Protein AF-A0A497L9W5-F1 (afdb_monomer_lite)

Foldseek 3Di:
DDDDDQAAFQDPDALVQVLQLLLLCLVLVLQPDWAALVSSCVSGPDHSVSSVVCVSNCVSLQQWDADPVDGRTIHGDNLSSVLSVCCVVPVLDPVSLQSLLVSNVVPVLVVVLLVCCVVVLDELVNQLVVVCVSRVHPVDDPNRSNNVVVNSCSNVVRPSHPDDPPPPDDDD

Radius of gyration: 16.78 Å; chains: 1; bounding box: 59×35×41 Å

Sequence (172 aa):
MSMDGSKFFPRRLSFPKICEILVAYLNAGADKEYVGINDVAKKSSVSLHNISRNNNFFKSWGFLEESEKEQGKYILNREAAEFAYAYRIDPKGEKTREILRRFLSKDEVLVKFVERIGREGLNRDSAILELPRIYGDLRADKVGLNAFLDMLVYAFGLEKISAPKEIPREAE

Secondary structure (DSSP, 8-state):
-----PPPPP-S--HHHHHHHHHHHHHTTTTTS-EEHHHHHTT-SS-HHHHHHHHHHHHHTTSEEE-SSSTTEEEE-HHHHHHHHHHHH-TT-HHHHHHHHHHHTT-HHHHHHHHHHHHHT--HHHHHHHHHHHH--TT--HHHHHHHHHHHHHHHT-HHHHSPP-------

Structure (mmCIF, N/CA/C/O backbone):
data_AF-A0A497L9W5-F1
#
_entry.id   AF-A0A497L9W5-F1
#
loop_
_atom_site.group_PDB
_atom_site.id
_atom_site.type_symbol
_atom_site.label_atom_id
_atom_site.label_alt_id
_atom_site.label_comp_id
_atom_site.label_asym_id
_atom_site.label_entity_id
_atom_site.label_seq_id
_atom_site.pdbx_PDB_ins_code
_atom_site.Cartn_x
_atom_site.Cartn_y
_atom_site.Cartn_z
_atom_site.occupancy
_atom_site.B_iso_or_equiv
_atom_site.auth_seq_id
_atom_site.auth_comp_id
_atom_site.auth_asym_id
_atom_site.auth_atom_id
_atom_site.pdbx_PDB_model_num
ATOM 1 N N . MET A 1 1 ? 15.301 17.253 8.729 1.00 35.91 1 MET A N 1
ATOM 2 C CA . MET A 1 1 ? 13.868 17.606 8.775 1.00 35.91 1 MET A CA 1
ATOM 3 C C . MET A 1 1 ? 13.497 18.126 7.400 1.00 35.91 1 MET A C 1
ATOM 5 O O . MET A 1 1 ? 13.843 19.255 7.085 1.00 35.91 1 MET A O 1
ATOM 9 N N . SER A 1 2 ? 12.914 17.278 6.556 1.00 30.36 2 SER A N 1
ATOM 10 C CA . SER A 1 2 ? 12.456 17.675 5.221 1.00 30.36 2 SER A CA 1
ATOM 11 C C . SER A 1 2 ? 10.995 18.100 5.323 1.00 30.36 2 SER A C 1
ATOM 13 O O . SER A 1 2 ? 10.195 17.413 5.954 1.00 30.36 2 SER A O 1
ATOM 15 N N . MET A 1 3 ? 10.708 19.277 4.776 1.00 32.50 3 MET A N 1
ATOM 16 C CA . MET A 1 3 ? 9.428 19.978 4.815 1.00 32.50 3 MET A CA 1
ATOM 17 C C . MET A 1 3 ? 8.279 19.125 4.253 1.00 32.50 3 MET A C 1
ATOM 19 O O . MET A 1 3 ? 8.433 18.486 3.218 1.00 32.50 3 MET A O 1
ATOM 23 N N . ASP A 1 4 ? 7.148 19.153 4.963 1.00 46.34 4 ASP A N 1
ATOM 24 C CA . ASP A 1 4 ? 5.771 19.169 4.445 1.00 46.34 4 ASP A CA 1
ATOM 25 C C . ASP A 1 4 ? 5.534 18.490 3.080 1.00 46.34 4 ASP A C 1
ATOM 27 O O . ASP A 1 4 ? 5.424 19.132 2.037 1.00 46.34 4 ASP A O 1
ATOM 31 N N . GLY A 1 5 ? 5.456 17.160 3.083 1.00 59.50 5 GLY A N 1
ATOM 32 C CA . GLY A 1 5 ? 4.906 16.405 1.964 1.00 59.50 5 GLY A CA 1
ATOM 33 C C . GLY A 1 5 ? 3.492 15.972 2.312 1.00 59.50 5 GLY A C 1
ATOM 34 O O . GLY A 1 5 ? 3.325 15.078 3.141 1.00 59.50 5 GLY A O 1
ATOM 35 N N . SER A 1 6 ? 2.476 16.573 1.685 1.00 81.50 6 SER A N 1
ATOM 36 C CA . SER A 1 6 ? 1.090 16.129 1.855 1.00 81.50 6 SER A CA 1
ATOM 37 C C . SER A 1 6 ? 0.988 14.616 1.615 1.00 81.50 6 SER A C 1
ATOM 39 O O . SER A 1 6 ? 1.401 14.110 0.568 1.00 81.50 6 SER A O 1
ATOM 41 N N . LYS A 1 7 ? 0.450 13.882 2.594 1.00 93.69 7 LYS A N 1
ATOM 42 C CA . LYS A 1 7 ? 0.188 12.443 2.482 1.00 93.69 7 LYS A CA 1
ATOM 43 C C . LYS A 1 7 ? -1.087 12.255 1.680 1.00 93.69 7 LYS A C 1
ATOM 45 O O . LYS A 1 7 ? -2.135 12.767 2.055 1.00 93.69 7 LYS A O 1
ATOM 50 N N . PHE A 1 8 ? -1.012 11.520 0.579 1.00 96.25 8 PHE A N 1
ATOM 51 C CA . PHE A 1 8 ? -2.183 11.208 -0.240 1.00 96.25 8 PHE A CA 1
ATOM 52 C C . PHE A 1 8 ? -2.706 9.833 0.121 1.00 96.25 8 PHE A C 1
ATOM 54 O O . PHE A 1 8 ? -1.905 8.953 0.391 1.00 96.25 8 PHE A O 1
ATOM 61 N N . PHE A 1 9 ? -4.016 9.614 0.079 1.00 97.69 9 PHE A N 1
ATOM 62 C CA . PHE A 1 9 ? -4.606 8.279 0.201 1.00 97.69 9 PHE A CA 1
ATOM 63 C C . PHE A 1 9 ? -4.688 7.564 -1.155 1.00 97.69 9 PHE A C 1
ATOM 65 O O . PHE A 1 9 ? -4.658 8.229 -2.201 1.00 97.69 9 PHE A O 1
ATOM 72 N N . PRO A 1 10 ? -4.853 6.225 -1.167 1.00 97.81 10 PRO A N 1
ATOM 73 C CA . PRO A 1 10 ? -5.176 5.489 -2.382 1.00 97.81 10 PRO A CA 1
ATOM 74 C C . PRO A 1 10 ? -6.368 6.106 -3.121 1.00 97.81 10 PRO A C 1
ATOM 76 O O . PRO A 1 10 ? -7.183 6.829 -2.544 1.00 97.81 10 PRO A O 1
ATOM 79 N N . ARG A 1 11 ? -6.477 5.833 -4.418 1.00 96.94 11 ARG A N 1
ATOM 80 C CA . ARG A 1 11 ? -7.523 6.376 -5.287 1.00 96.94 11 ARG A CA 1
ATOM 81 C C . ARG A 1 11 ? -8.229 5.267 -6.035 1.00 96.94 11 ARG A C 1
ATOM 83 O O . ARG A 1 11 ? -7.614 4.622 -6.886 1.00 96.94 11 ARG A O 1
ATOM 90 N N . ARG A 1 12 ? -9.532 5.112 -5.779 1.00 95.31 12 ARG A N 1
ATOM 91 C CA . ARG A 1 12 ? -10.457 4.225 -6.516 1.00 95.31 12 ARG A CA 1
ATOM 92 C C . ARG A 1 12 ? -10.013 2.761 -6.669 1.00 95.31 12 ARG A C 1
ATOM 94 O O . ARG A 1 12 ? -10.501 2.071 -7.560 1.00 95.31 12 ARG A O 1
ATOM 101 N N . LEU A 1 13 ? -9.092 2.288 -5.837 1.00 96.88 13 LEU A N 1
ATOM 102 C CA . LEU A 1 13 ? -8.576 0.922 -5.861 1.00 96.88 13 LEU A CA 1
ATOM 103 C C . LEU A 1 13 ? -8.720 0.304 -4.478 1.00 96.88 13 LEU A C 1
ATOM 105 O O . LEU A 1 13 ? -8.572 0.999 -3.479 1.00 96.88 13 LEU A O 1
ATOM 109 N N . SER A 1 14 ? -8.994 -0.997 -4.442 1.00 97.69 14 SER A N 1
ATOM 110 C CA . SER A 1 14 ? -9.010 -1.791 -3.215 1.00 97.69 14 SER A CA 1
ATOM 111 C C . SER A 1 14 ? -7.591 -2.106 -2.738 1.00 97.69 14 SER A C 1
ATOM 113 O O . SER A 1 14 ? -6.643 -2.078 -3.525 1.00 97.69 14 SER A O 1
ATOM 115 N N . PHE A 1 15 ? -7.443 -2.474 -1.463 1.00 98.06 15 PHE A N 1
ATOM 116 C CA . PHE A 1 15 ? -6.147 -2.844 -0.889 1.00 98.06 15 PHE A CA 1
ATOM 117 C C . PHE A 1 15 ? -5.399 -3.933 -1.691 1.00 98.06 15 PHE A C 1
ATOM 119 O O . PHE A 1 15 ? -4.238 -3.703 -2.028 1.00 98.06 15 PHE A O 1
ATOM 126 N N . PRO A 1 16 ? -6.031 -5.044 -2.130 1.00 98.06 16 PRO A N 1
ATOM 127 C CA . PRO A 1 16 ? -5.351 -6.022 -2.981 1.00 98.06 16 PRO A CA 1
ATOM 128 C C . PRO A 1 16 ? -4.811 -5.434 -4.290 1.00 98.06 16 PRO A C 1
ATOM 130 O O . PRO A 1 16 ? -3.717 -5.793 -4.712 1.00 98.06 16 PRO A O 1
ATOM 133 N N . LYS A 1 17 ? -5.533 -4.492 -4.918 1.00 98.38 17 LYS A N 1
ATOM 134 C CA . LYS A 1 17 ? -5.056 -3.805 -6.129 1.00 98.38 17 LYS A CA 1
ATOM 135 C C . LYS A 1 17 ? -3.901 -2.849 -5.842 1.00 98.38 17 LYS A C 1
ATOM 137 O O . LYS A 1 17 ? -3.028 -2.701 -6.687 1.00 98.38 17 LYS A O 1
ATOM 142 N N . ILE A 1 18 ? -3.857 -2.240 -4.659 1.00 98.50 18 ILE A N 1
ATOM 143 C CA . ILE A 1 18 ? -2.709 -1.442 -4.210 1.00 98.50 18 ILE A CA 1
ATOM 144 C C . ILE A 1 18 ? -1.470 -2.329 -4.026 1.00 98.50 18 ILE A C 1
ATOM 146 O O . ILE A 1 18 ? -0.405 -1.998 -4.546 1.00 98.50 18 ILE A O 1
ATOM 150 N N . CYS A 1 19 ? -1.607 -3.485 -3.375 1.00 98.62 19 CYS A N 1
ATOM 151 C CA . CYS A 1 19 ? -0.515 -4.455 -3.262 1.00 98.62 19 CYS A CA 1
ATOM 152 C C . CYS A 1 19 ? -0.080 -5.009 -4.625 1.00 98.62 19 CYS A C 1
ATOM 154 O O . CYS A 1 19 ? 1.115 -5.167 -4.861 1.00 98.62 19 CYS A O 1
ATOM 156 N N . GLU A 1 20 ? -1.023 -5.250 -5.540 1.00 98.50 20 GLU A N 1
ATOM 157 C CA . GLU A 1 20 ? -0.726 -5.693 -6.906 1.00 98.50 20 GLU A CA 1
ATOM 158 C C . GLU A 1 20 ? 0.201 -4.710 -7.637 1.00 98.50 20 GLU A C 1
ATOM 160 O O . GLU A 1 20 ? 1.131 -5.145 -8.312 1.00 98.50 20 GLU A O 1
ATOM 165 N N . ILE A 1 21 ? 0.011 -3.397 -7.459 1.00 98.69 21 ILE A N 1
ATOM 166 C CA . ILE A 1 21 ? 0.895 -2.382 -8.050 1.00 98.69 21 ILE A CA 1
ATOM 167 C C . ILE A 1 21 ? 2.311 -2.475 -7.465 1.00 98.69 21 ILE A C 1
ATOM 169 O O . ILE A 1 21 ? 3.276 -2.453 -8.224 1.00 98.69 21 ILE A O 1
ATOM 173 N N . LEU A 1 22 ? 2.462 -2.621 -6.143 1.00 98.75 22 LEU A N 1
ATOM 174 C CA . LEU A 1 22 ? 3.784 -2.779 -5.512 1.00 98.75 22 LEU A CA 1
ATOM 175 C C . LEU A 1 22 ? 4.507 -4.038 -6.014 1.00 98.75 22 LEU A C 1
ATOM 177 O O . LEU A 1 22 ? 5.695 -3.992 -6.333 1.00 98.75 22 LEU A O 1
ATOM 181 N N . VAL A 1 23 ? 3.780 -5.150 -6.148 1.00 98.81 23 VAL A N 1
ATOM 182 C CA . VAL A 1 23 ? 4.307 -6.391 -6.734 1.00 98.81 23 VAL A CA 1
ATOM 183 C C . VAL A 1 23 ? 4.677 -6.197 -8.207 1.00 98.81 23 VAL A C 1
ATOM 185 O O . VAL A 1 23 ? 5.691 -6.725 -8.657 1.00 98.81 23 VAL A O 1
ATOM 188 N N . ALA A 1 24 ? 3.903 -5.423 -8.966 1.00 98.75 24 ALA A N 1
ATOM 189 C CA . ALA A 1 24 ? 4.210 -5.114 -10.359 1.00 98.75 24 ALA A CA 1
ATOM 190 C C . ALA A 1 24 ? 5.470 -4.248 -10.500 1.00 98.75 24 ALA A C 1
ATOM 192 O O . ALA A 1 24 ? 6.282 -4.518 -11.383 1.00 98.75 24 ALA A O 1
ATOM 193 N N . TYR A 1 25 ? 5.677 -3.276 -9.605 1.00 98.81 25 TYR A N 1
ATOM 194 C CA . TYR A 1 25 ? 6.931 -2.524 -9.508 1.00 98.81 25 TYR A CA 1
ATOM 195 C C . TYR A 1 25 ? 8.116 -3.454 -9.243 1.00 98.81 25 TYR A C 1
ATOM 197 O O . TYR A 1 25 ? 9.099 -3.419 -9.981 1.00 98.81 25 TYR A O 1
ATOM 205 N N . LEU A 1 26 ? 7.999 -4.348 -8.256 1.00 98.75 26 LEU A N 1
ATOM 206 C CA . LEU A 1 26 ? 9.029 -5.347 -7.964 1.00 98.75 26 LEU A CA 1
ATOM 207 C C . LEU A 1 26 ? 9.330 -6.213 -9.197 1.00 98.75 26 LEU A C 1
ATOM 209 O O . LEU A 1 26 ? 10.482 -6.391 -9.578 1.00 98.75 26 LEU A O 1
ATOM 213 N N . ASN A 1 27 ? 8.294 -6.718 -9.867 1.00 98.50 27 ASN A N 1
ATOM 214 C CA . ASN A 1 27 ? 8.436 -7.555 -11.061 1.00 98.50 27 ASN A CA 1
ATOM 215 C C . ASN A 1 27 ? 8.983 -6.795 -12.284 1.00 98.50 27 ASN A C 1
ATOM 217 O O . ASN A 1 27 ? 9.436 -7.430 -13.238 1.00 98.50 27 ASN A O 1
ATOM 221 N N . ALA A 1 28 ? 8.914 -5.464 -12.282 1.00 98.44 28 ALA A N 1
ATOM 222 C CA . ALA A 1 28 ? 9.523 -4.610 -13.294 1.00 98.44 28 ALA A CA 1
ATOM 223 C C . ALA A 1 28 ? 11.005 -4.303 -13.005 1.00 98.44 28 ALA A C 1
ATOM 225 O O . ALA A 1 28 ? 11.652 -3.715 -13.862 1.00 98.44 28 ALA A O 1
ATOM 226 N N . GLY A 1 29 ? 11.548 -4.717 -11.851 1.00 98.31 29 GLY A N 1
ATOM 227 C CA . GLY A 1 29 ? 12.939 -4.458 -11.454 1.00 98.31 29 GLY A CA 1
ATOM 228 C C . GLY A 1 29 ? 13.128 -3.203 -10.598 1.00 98.31 29 GLY A C 1
ATOM 229 O O . GLY A 1 29 ? 14.257 -2.747 -10.411 1.00 98.31 29 GLY A O 1
ATOM 230 N N . ALA A 1 30 ? 12.040 -2.650 -10.048 1.00 98.44 30 ALA A N 1
ATOM 231 C CA . ALA A 1 30 ? 12.085 -1.440 -9.227 1.00 98.44 30 ALA A CA 1
ATOM 232 C C . ALA A 1 30 ? 12.833 -1.616 -7.895 1.00 98.44 30 ALA A C 1
ATOM 234 O O . ALA A 1 30 ? 12.952 -0.662 -7.145 1.00 98.44 30 ALA A O 1
ATOM 235 N N . ASP A 1 31 ? 13.303 -2.814 -7.552 1.00 98.38 31 ASP A N 1
ATOM 236 C CA . ASP A 1 31 ? 14.193 -3.060 -6.414 1.00 98.38 31 ASP A CA 1
ATOM 237 C C . ASP A 1 31 ? 15.669 -2.747 -6.724 1.00 98.38 31 ASP A C 1
ATOM 239 O O . ASP A 1 31 ? 16.495 -2.722 -5.811 1.00 98.38 31 ASP A O 1
ATOM 243 N N . LYS A 1 32 ? 16.011 -2.526 -7.999 1.00 97.88 32 LYS A N 1
ATOM 244 C CA . LYS A 1 32 ? 17.394 -2.339 -8.472 1.00 97.88 32 LYS A CA 1
ATOM 245 C C . LYS A 1 32 ? 17.597 -1.036 -9.226 1.00 97.88 32 LYS A C 1
ATOM 247 O O . LYS A 1 32 ? 18.668 -0.443 -9.135 1.00 97.88 32 LYS A O 1
ATOM 252 N N . GLU A 1 33 ? 16.593 -0.605 -9.978 1.00 97.88 33 GLU A N 1
ATOM 253 C CA . GLU A 1 33 ? 16.681 0.573 -10.833 1.00 97.88 33 GLU A CA 1
ATOM 254 C C . GLU A 1 33 ? 15.354 1.330 -10.908 1.00 97.88 33 GLU A C 1
ATOM 256 O O . GLU A 1 33 ? 14.302 0.841 -10.501 1.00 97.88 33 GLU A O 1
ATOM 261 N N . TYR A 1 34 ? 15.406 2.553 -11.432 1.00 98.38 34 TYR A N 1
ATOM 262 C CA . TYR A 1 34 ? 14.214 3.360 -11.659 1.00 98.38 34 TYR A CA 1
ATOM 263 C C . TYR A 1 34 ? 13.441 2.847 -12.878 1.00 98.38 34 TYR A C 1
ATOM 265 O O . TYR A 1 34 ? 13.951 2.866 -13.998 1.00 98.38 34 TYR A O 1
ATOM 273 N N . VAL A 1 35 ? 12.179 2.463 -12.679 1.00 98.38 35 VAL A N 1
ATOM 274 C CA . VAL A 1 35 ? 11.321 1.888 -13.727 1.00 98.38 35 VAL A CA 1
ATOM 275 C C . VAL A 1 35 ? 10.149 2.803 -14.069 1.00 98.38 35 VAL A C 1
ATOM 277 O O . VAL A 1 35 ? 9.585 3.480 -13.206 1.00 98.38 35 VAL A O 1
ATOM 280 N N . GLY A 1 36 ? 9.757 2.824 -15.343 1.00 97.62 36 GLY A N 1
ATOM 281 C CA . GLY A 1 36 ? 8.629 3.624 -15.817 1.00 97.62 36 GLY A CA 1
ATOM 282 C C . GLY A 1 36 ? 7.276 2.948 -15.588 1.00 97.62 36 GLY A C 1
ATOM 283 O O . GLY A 1 36 ? 7.154 1.724 -15.635 1.00 97.62 36 GLY A O 1
ATOM 284 N N . ILE A 1 37 ? 6.216 3.747 -15.436 1.00 95.88 37 ILE A N 1
ATOM 285 C CA . ILE A 1 37 ? 4.840 3.244 -15.235 1.00 95.88 37 ILE A CA 1
ATOM 286 C C . ILE A 1 37 ? 4.334 2.334 -16.365 1.00 95.88 37 ILE A C 1
ATOM 288 O O . ILE A 1 37 ? 3.472 1.490 -16.131 1.00 95.88 37 ILE A O 1
ATOM 292 N N . ASN A 1 38 ? 4.871 2.483 -17.580 1.00 96.94 38 ASN A N 1
ATOM 293 C CA . ASN A 1 38 ? 4.543 1.619 -18.715 1.00 96.94 38 ASN A CA 1
ATOM 294 C C . ASN A 1 38 ? 4.982 0.174 -18.466 1.00 96.94 38 ASN A C 1
ATOM 296 O O . ASN A 1 38 ? 4.243 -0.757 -18.778 1.00 96.94 38 ASN A O 1
ATOM 300 N N . ASP A 1 39 ? 6.170 -0.020 -17.898 1.00 97.69 39 ASP A N 1
ATOM 301 C CA . ASP A 1 39 ? 6.702 -1.355 -17.640 1.00 97.69 39 ASP A CA 1
ATOM 302 C C . ASP A 1 39 ? 5.989 -2.004 -16.460 1.00 97.69 39 ASP A C 1
ATOM 304 O O . ASP A 1 39 ? 5.657 -3.184 -16.525 1.00 97.69 39 ASP A O 1
ATOM 308 N N . VAL A 1 40 ? 5.621 -1.210 -15.453 1.00 98.06 40 VAL A N 1
ATOM 309 C CA . VAL A 1 40 ? 4.770 -1.644 -14.336 1.00 98.06 40 VAL A CA 1
ATOM 310 C C . VAL A 1 40 ? 3.393 -2.089 -14.833 1.00 98.06 40 VAL A C 1
ATOM 312 O O . VAL A 1 40 ? 2.920 -3.161 -14.458 1.00 98.06 40 VAL A O 1
ATOM 315 N N . ALA A 1 41 ? 2.760 -1.317 -15.722 1.00 97.56 41 ALA A N 1
ATOM 316 C CA . ALA A 1 41 ? 1.449 -1.651 -16.279 1.00 97.56 41 ALA A CA 1
ATOM 317 C C . ALA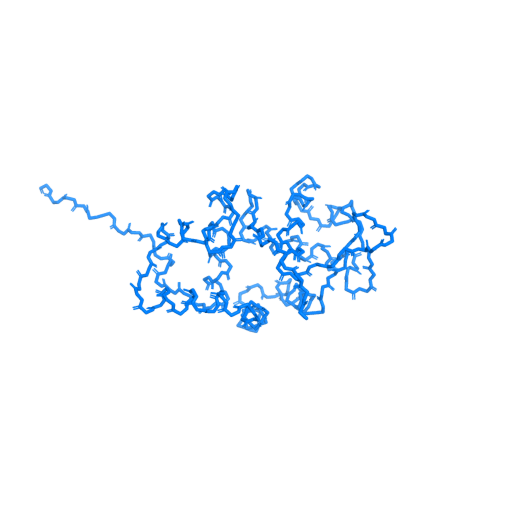 A 1 41 ? 1.464 -2.973 -17.064 1.00 97.56 41 ALA A C 1
ATOM 319 O O . ALA A 1 41 ? 0.509 -3.737 -16.986 1.00 97.56 41 ALA A O 1
ATOM 320 N N . LYS A 1 42 ? 2.565 -3.309 -17.752 1.00 97.88 42 LYS A N 1
ATOM 321 C CA . LYS A 1 42 ? 2.731 -4.616 -18.423 1.00 97.88 42 LYS A CA 1
ATOM 322 C C . LYS A 1 42 ? 2.824 -5.796 -17.442 1.00 97.88 42 LYS A C 1
ATOM 324 O O . LYS A 1 42 ? 2.731 -6.943 -17.871 1.00 97.88 42 LYS A O 1
ATOM 329 N N . LYS A 1 43 ? 3.057 -5.542 -16.148 1.00 97.88 43 LYS A N 1
ATOM 330 C CA . LYS A 1 43 ? 3.190 -6.552 -15.081 1.00 97.88 43 LYS A CA 1
ATOM 331 C C . LYS A 1 43 ? 1.980 -6.600 -14.140 1.00 97.88 43 LYS A C 1
ATOM 333 O O . LYS A 1 43 ? 2.041 -7.291 -13.126 1.00 97.88 43 LYS A O 1
ATOM 338 N N . SER A 1 44 ? 0.902 -5.883 -14.454 1.00 96.50 44 SER A N 1
ATOM 339 C CA . SER A 1 44 ? -0.295 -5.780 -13.618 1.00 96.50 44 SER A CA 1
ATOM 340 C C . SER A 1 44 ? -1.568 -5.845 -14.458 1.00 96.50 44 SER A C 1
ATOM 342 O O . SER A 1 44 ? -1.583 -5.493 -15.632 1.00 96.50 44 SER A O 1
ATOM 344 N N . SER A 1 45 ? -2.669 -6.259 -13.836 1.00 97.00 45 SER A N 1
ATOM 345 C CA . SER A 1 45 ? -4.020 -6.074 -14.370 1.00 97.00 45 SER A CA 1
ATOM 346 C C . SER A 1 45 ? -4.564 -4.655 -14.144 1.00 97.00 45 SER A C 1
ATOM 348 O O . SER A 1 45 ? -5.626 -4.304 -14.659 1.00 97.00 45 SER A O 1
ATOM 350 N N . VAL A 1 46 ? -3.876 -3.827 -13.351 1.00 97.56 46 VAL A N 1
ATOM 351 C CA . VAL A 1 46 ? -4.254 -2.434 -13.109 1.00 97.56 46 VAL A CA 1
ATOM 352 C C . VAL A 1 46 ? -3.836 -1.573 -14.299 1.00 97.56 46 VAL A C 1
ATOM 354 O O . VAL A 1 46 ? -2.696 -1.612 -14.752 1.00 97.56 46 VAL A O 1
ATOM 357 N N . SER A 1 47 ? -4.763 -0.751 -14.792 1.00 97.38 47 SER A N 1
ATOM 358 C CA . SER A 1 47 ? -4.491 0.159 -15.905 1.00 97.38 47 SER A CA 1
ATOM 359 C C . SER A 1 47 ? -3.406 1.185 -15.563 1.00 97.38 47 SER A C 1
ATOM 361 O O . SER A 1 47 ? -3.325 1.675 -14.433 1.00 97.38 47 SER A O 1
ATOM 363 N N . LEU A 1 48 ? -2.631 1.589 -16.574 1.00 97.06 48 LEU A N 1
ATOM 364 C CA . LEU A 1 48 ? -1.596 2.624 -16.453 1.00 97.06 48 LEU A CA 1
ATOM 365 C C . LEU A 1 48 ? -2.119 3.901 -15.784 1.00 97.06 48 LEU A C 1
ATOM 367 O O . LEU A 1 48 ? -1.463 4.466 -14.912 1.00 97.06 48 LEU A O 1
ATOM 371 N N . HIS A 1 49 ? -3.328 4.326 -16.155 1.00 96.62 49 HIS A N 1
ATOM 372 C CA . HIS A 1 49 ? -3.994 5.492 -15.574 1.00 96.62 49 HIS A CA 1
ATOM 373 C C . HIS A 1 49 ? -4.192 5.363 -14.058 1.00 96.62 49 HIS A C 1
ATOM 375 O O . HIS A 1 49 ? -3.932 6.302 -13.305 1.00 96.62 49 HIS A O 1
ATOM 381 N N . ASN A 1 50 ? -4.630 4.191 -13.591 1.00 96.75 50 ASN A N 1
ATOM 382 C CA . ASN A 1 50 ? -4.834 3.941 -12.167 1.00 96.75 50 ASN A CA 1
ATOM 383 C C . ASN A 1 50 ? -3.509 3.777 -11.409 1.00 96.75 50 ASN A C 1
ATOM 385 O O . ASN A 1 50 ? -3.437 4.223 -10.264 1.00 96.75 50 ASN A O 1
ATOM 389 N N . ILE A 1 51 ? -2.472 3.210 -12.036 1.00 97.88 51 ILE A N 1
ATOM 390 C CA . ILE A 1 51 ? -1.109 3.169 -11.479 1.00 97.88 51 ILE A CA 1
ATOM 391 C C . ILE A 1 51 ? -0.596 4.596 -11.273 1.00 97.88 51 ILE A C 1
ATOM 393 O O . ILE A 1 51 ? -0.328 4.994 -10.143 1.00 97.88 51 ILE A O 1
ATOM 397 N N . SER A 1 52 ? -0.569 5.403 -12.339 1.00 96.06 52 SER A N 1
ATOM 398 C CA . SER A 1 52 ? -0.111 6.797 -12.298 1.00 96.06 52 SER A CA 1
ATOM 399 C C . SER A 1 52 ? -0.828 7.605 -11.212 1.00 96.06 52 SER A C 1
ATOM 401 O O . SER A 1 52 ? -0.188 8.268 -10.397 1.00 96.06 52 SER A O 1
ATOM 403 N N . ARG A 1 53 ? -2.158 7.479 -11.124 1.00 94.94 53 ARG A N 1
ATOM 404 C CA . ARG A 1 53 ? -2.963 8.163 -10.104 1.00 94.94 53 ARG A CA 1
ATOM 405 C C . ARG A 1 53 ? -2.594 7.766 -8.668 1.00 94.94 53 ARG A C 1
ATOM 407 O O . ARG A 1 53 ? -2.707 8.601 -7.773 1.00 94.94 53 ARG A O 1
ATOM 414 N N . ASN A 1 54 ? -2.193 6.517 -8.438 1.00 97.56 54 ASN A N 1
ATOM 415 C CA . ASN A 1 54 ? -1.851 6.008 -7.108 1.00 97.56 54 ASN A CA 1
ATOM 416 C C . ASN A 1 54 ? -0.365 6.180 -6.750 1.00 97.56 54 ASN A C 1
ATOM 418 O O . ASN A 1 54 ? -0.016 6.048 -5.580 1.00 97.56 54 ASN A O 1
ATOM 422 N N . ASN A 1 55 ? 0.505 6.569 -7.686 1.00 97.00 55 ASN A N 1
ATOM 423 C CA . ASN A 1 55 ? 1.914 6.832 -7.374 1.00 97.00 55 ASN A CA 1
ATOM 424 C C . ASN A 1 55 ? 2.105 7.959 -6.360 1.00 97.00 55 ASN A C 1
ATOM 426 O O . ASN A 1 55 ? 3.017 7.881 -5.548 1.00 97.00 55 ASN A O 1
ATOM 430 N N . ASN A 1 56 ? 1.217 8.955 -6.317 1.00 95.12 56 ASN A N 1
ATOM 431 C CA . ASN A 1 56 ? 1.269 9.979 -5.269 1.00 95.12 56 ASN A CA 1
ATOM 432 C C . ASN A 1 56 ? 1.042 9.392 -3.868 1.00 95.12 56 ASN A C 1
ATOM 434 O O . ASN A 1 56 ? 1.724 9.798 -2.928 1.00 95.12 56 ASN A O 1
ATOM 438 N N . PHE A 1 57 ? 0.142 8.409 -3.727 1.00 97.81 57 PHE A N 1
ATOM 439 C CA . PHE A 1 57 ? -0.001 7.649 -2.482 1.00 97.81 57 PHE A CA 1
ATOM 440 C C . PHE A 1 57 ? 1.319 6.938 -2.169 1.00 97.81 57 PHE A C 1
ATOM 442 O O . PHE A 1 57 ? 1.949 7.240 -1.161 1.00 97.81 57 PHE A O 1
ATOM 449 N N . PHE A 1 58 ? 1.809 6.088 -3.071 1.00 98.31 58 PHE A N 1
ATOM 450 C CA . PHE A 1 58 ? 3.031 5.322 -2.822 1.00 98.31 58 PHE A CA 1
ATOM 451 C C . PHE A 1 58 ? 4.243 6.198 -2.481 1.00 98.31 58 PHE A C 1
ATOM 453 O O . PHE A 1 58 ? 4.953 5.901 -1.526 1.00 98.31 58 PHE A O 1
ATOM 460 N N . LYS A 1 59 ? 4.448 7.305 -3.199 1.00 97.19 59 LYS A N 1
ATOM 461 C CA . LYS A 1 59 ? 5.526 8.260 -2.929 1.00 97.19 59 LYS A CA 1
ATOM 462 C C . LYS A 1 59 ? 5.381 8.948 -1.584 1.00 97.19 59 LYS A C 1
ATOM 464 O O . LYS A 1 59 ? 6.309 8.947 -0.787 1.00 97.19 59 LYS A O 1
ATOM 469 N N . SER A 1 60 ? 4.219 9.548 -1.328 1.00 96.06 60 SER A N 1
ATO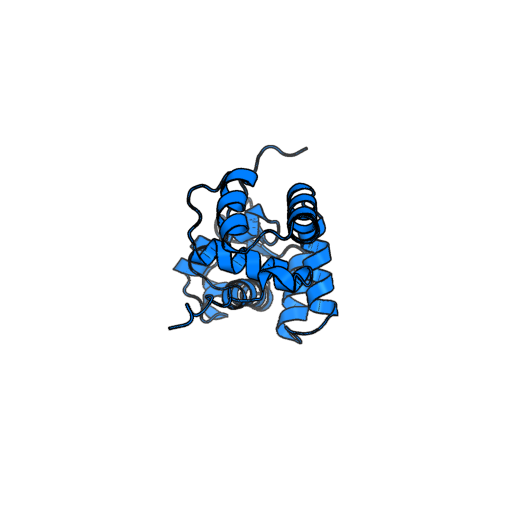M 470 C CA . SER A 1 60 ? 4.008 10.318 -0.096 1.00 96.06 60 SER A CA 1
ATOM 471 C C . SER A 1 60 ? 4.117 9.438 1.153 1.00 96.06 60 SER A C 1
ATOM 473 O O . SER A 1 60 ? 4.575 9.890 2.202 1.00 96.06 60 SER A O 1
ATOM 475 N N . TRP A 1 61 ? 3.781 8.151 1.038 1.00 97.44 61 TRP A N 1
ATOM 476 C CA . TRP A 1 61 ? 3.953 7.152 2.092 1.00 97.44 61 TRP A CA 1
ATOM 477 C C . TRP A 1 61 ? 5.330 6.470 2.111 1.00 97.44 61 TRP A C 1
ATOM 479 O O . TRP A 1 61 ? 5.578 5.668 3.003 1.00 97.44 61 TRP A O 1
ATOM 489 N N . GLY A 1 62 ? 6.239 6.815 1.194 1.00 97.19 62 GLY A N 1
ATOM 490 C CA . GLY A 1 62 ? 7.617 6.313 1.164 1.00 97.19 62 GLY A CA 1
ATOM 491 C C . GLY A 1 62 ? 7.786 4.909 0.577 1.00 97.19 62 GLY A C 1
ATOM 492 O O . GLY A 1 62 ? 8.842 4.305 0.739 1.00 97.19 62 GLY A O 1
ATOM 493 N N . PHE A 1 63 ? 6.762 4.354 -0.080 1.00 98.50 63 PHE A N 1
ATOM 494 C CA . PHE A 1 63 ? 6.880 3.074 -0.787 1.00 98.50 63 PHE A CA 1
ATOM 495 C C . PHE A 1 63 ? 7.719 3.208 -2.060 1.00 98.50 63 PHE A C 1
ATOM 497 O O . PHE A 1 63 ? 8.454 2.287 -2.415 1.00 98.50 63 PHE A O 1
ATOM 504 N N . LEU A 1 64 ? 7.584 4.346 -2.747 1.00 98.38 64 LEU A N 1
ATOM 505 C CA . LEU A 1 64 ? 8.298 4.665 -3.978 1.00 98.38 64 LEU A CA 1
ATOM 506 C C . LEU A 1 64 ? 9.089 5.961 -3.829 1.00 98.38 64 LEU A C 1
ATOM 508 O O . LEU A 1 64 ? 8.614 6.924 -3.232 1.00 98.38 64 LEU A O 1
ATOM 512 N N . GLU A 1 65 ? 10.238 6.011 -4.481 1.00 97.56 65 GLU A N 1
ATOM 513 C CA . GLU A 1 65 ? 11.012 7.228 -4.705 1.00 97.56 65 GLU A CA 1
ATOM 514 C C . GLU A 1 65 ? 10.996 7.524 -6.212 1.00 97.56 65 GLU A C 1
ATOM 516 O O . GLU A 1 65 ? 11.134 6.615 -7.031 1.00 97.56 65 GLU A O 1
ATOM 521 N N . GLU A 1 66 ? 10.740 8.775 -6.603 1.00 96.44 66 GLU A N 1
ATOM 522 C CA . GLU A 1 66 ? 10.777 9.181 -8.017 1.00 96.44 66 GLU A CA 1
ATOM 523 C C . GLU A 1 66 ? 12.183 9.640 -8.384 1.00 96.44 66 GLU A C 1
ATOM 525 O O . GLU A 1 66 ? 12.832 10.319 -7.594 1.00 96.44 66 GLU A O 1
ATOM 530 N N . SER A 1 67 ? 12.636 9.293 -9.587 1.00 96.19 67 SER A N 1
ATOM 531 C CA . SER A 1 67 ? 13.925 9.753 -10.095 1.00 96.19 67 SER A CA 1
ATOM 532 C C . SER A 1 67 ? 13.942 11.275 -10.223 1.00 96.19 67 SER A C 1
ATOM 534 O O . SER A 1 67 ? 13.084 11.862 -10.880 1.00 96.19 67 SER A O 1
ATOM 536 N N . GLU A 1 68 ? 14.976 11.912 -9.674 1.00 93.75 68 GLU A N 1
ATOM 537 C CA . GLU A 1 68 ? 15.227 13.347 -9.867 1.00 93.75 68 GLU A CA 1
ATOM 538 C C . GLU A 1 68 ? 15.644 13.683 -11.309 1.00 93.75 68 GLU A C 1
ATOM 540 O O . GLU A 1 68 ? 15.512 14.822 -11.749 1.00 93.75 68 GLU A O 1
ATOM 545 N N . LYS A 1 69 ? 16.155 12.693 -12.055 1.00 93.44 69 LYS A N 1
ATOM 546 C CA . LYS A 1 69 ? 16.662 12.865 -13.427 1.00 93.44 69 LYS A CA 1
ATOM 547 C C . LYS A 1 69 ? 15.617 12.545 -14.490 1.00 93.44 69 LYS A C 1
ATOM 549 O O . LYS A 1 69 ? 15.648 13.117 -15.573 1.00 93.44 69 LYS A O 1
ATOM 554 N N . GLU A 1 70 ? 14.721 11.606 -14.198 1.00 92.94 70 GLU A N 1
ATOM 555 C CA . GLU A 1 70 ? 13.757 11.064 -15.155 1.00 92.94 70 GLU A CA 1
ATOM 556 C C . GLU A 1 70 ? 12.362 11.006 -14.531 1.00 92.94 70 GLU A C 1
ATOM 558 O O . GLU A 1 70 ? 11.967 10.011 -13.920 1.00 92.94 70 GLU A O 1
ATOM 563 N N . GLN A 1 71 ? 11.598 12.084 -14.706 1.00 90.75 71 GLN A N 1
ATOM 564 C CA . GLN A 1 71 ? 10.232 12.170 -14.199 1.00 90.75 71 GLN A CA 1
ATOM 565 C C . GLN A 1 71 ? 9.368 11.004 -14.712 1.00 90.75 71 GLN A C 1
ATOM 567 O O . GLN A 1 71 ? 9.450 10.609 -15.877 1.00 90.75 71 GLN A O 1
ATOM 572 N N . GLY A 1 72 ? 8.518 10.447 -13.847 1.00 91.06 72 GLY A N 1
ATOM 573 C CA . GLY A 1 72 ? 7.672 9.301 -14.184 1.00 91.06 72 GLY A CA 1
ATOM 574 C C . GLY A 1 72 ? 8.364 7.939 -14.074 1.00 91.06 72 GLY A C 1
ATOM 575 O O . GLY A 1 72 ? 7.722 6.920 -14.361 1.00 91.06 72 GLY A O 1
ATOM 576 N N . LYS A 1 73 ? 9.631 7.900 -13.639 1.00 97.31 73 LYS A N 1
ATOM 577 C CA . LYS A 1 73 ? 10.313 6.669 -13.232 1.00 97.31 73 LYS A CA 1
ATOM 578 C C . LYS A 1 73 ? 10.462 6.587 -11.720 1.00 97.31 73 LYS A C 1
ATOM 580 O O . LYS A 1 73 ? 10.826 7.563 -11.068 1.00 97.31 73 LYS A O 1
ATOM 585 N N . TYR A 1 74 ? 10.220 5.401 -11.174 1.00 98.38 74 TYR A N 1
ATOM 586 C CA . TYR A 1 74 ? 10.175 5.173 -9.735 1.00 98.38 74 TYR A CA 1
ATOM 587 C C . TYR A 1 74 ? 10.988 3.948 -9.339 1.00 98.38 74 TYR A C 1
ATOM 589 O O . TYR A 1 74 ? 11.064 2.983 -10.098 1.00 98.38 74 TYR A O 1
ATOM 597 N N . ILE A 1 75 ? 11.548 3.982 -8.139 1.00 98.56 75 ILE A N 1
ATOM 598 C CA . ILE A 1 75 ? 12.218 2.855 -7.494 1.00 98.56 75 ILE A CA 1
ATOM 599 C C . ILE A 1 75 ? 11.468 2.514 -6.201 1.00 98.56 75 ILE A C 1
ATOM 601 O O . ILE A 1 75 ? 10.918 3.400 -5.543 1.00 98.56 75 ILE A O 1
ATOM 605 N N . LEU A 1 76 ? 11.394 1.232 -5.852 1.00 98.62 76 LEU A N 1
ATOM 606 C CA . LEU A 1 76 ? 10.873 0.785 -4.565 1.00 98.62 76 LEU A CA 1
ATOM 607 C C . LEU A 1 76 ? 11.886 1.094 -3.474 1.00 98.62 76 LEU A C 1
ATOM 609 O O . LEU A 1 76 ? 13.066 0.760 -3.581 1.00 98.62 76 LEU A O 1
ATOM 613 N N . ASN A 1 77 ? 11.394 1.639 -2.367 1.00 97.69 77 ASN A N 1
ATOM 614 C CA . ASN A 1 77 ? 12.179 1.642 -1.147 1.00 97.69 77 ASN A CA 1
ATOM 615 C C . ASN A 1 77 ? 12.474 0.190 -0.716 1.00 97.69 77 ASN A C 1
ATOM 617 O O . ASN A 1 77 ? 11.649 -0.707 -0.909 1.00 97.69 77 ASN A O 1
ATOM 621 N N . ARG A 1 78 ? 13.629 -0.054 -0.088 1.00 97.56 78 ARG A N 1
ATOM 622 C CA . ARG A 1 78 ? 14.074 -1.401 0.309 1.00 97.56 78 ARG A CA 1
ATOM 623 C C . ARG A 1 78 ? 13.030 -2.181 1.119 1.00 97.56 78 ARG A C 1
ATOM 625 O O . ARG A 1 78 ? 12.809 -3.357 0.845 1.00 97.56 78 ARG A O 1
ATOM 632 N N . GLU A 1 79 ? 12.383 -1.552 2.099 1.00 97.38 79 GLU A N 1
ATOM 633 C CA . GLU A 1 79 ? 11.354 -2.226 2.910 1.00 97.38 79 GLU A CA 1
ATOM 634 C C . GLU A 1 79 ? 10.053 -2.454 2.133 1.00 97.38 79 GLU A C 1
ATOM 636 O O . GLU A 1 79 ? 9.378 -3.461 2.337 1.00 97.38 79 GLU A O 1
ATOM 641 N N . ALA A 1 80 ? 9.720 -1.558 1.200 1.00 98.25 80 ALA A N 1
ATOM 642 C CA . ALA A 1 80 ? 8.583 -1.742 0.306 1.00 98.25 80 ALA A CA 1
ATOM 643 C C . ALA A 1 80 ? 8.819 -2.905 -0.671 1.00 98.25 80 ALA A C 1
ATOM 645 O O . ALA A 1 80 ? 7.899 -3.680 -0.928 1.00 98.25 80 ALA A O 1
ATOM 646 N N . ALA A 1 81 ? 10.050 -3.074 -1.165 1.00 98.62 81 ALA A N 1
ATOM 647 C CA . ALA A 1 81 ? 10.447 -4.229 -1.966 1.00 98.62 81 ALA A CA 1
ATOM 648 C C . ALA A 1 81 ? 10.397 -5.533 -1.154 1.00 98.62 81 ALA A C 1
ATOM 650 O O . ALA A 1 81 ? 9.883 -6.536 -1.649 1.00 98.62 81 ALA A O 1
ATOM 651 N N . GLU A 1 82 ? 10.856 -5.517 0.104 1.00 98.56 82 GLU A N 1
ATOM 652 C CA . GLU A 1 82 ? 10.741 -6.661 1.021 1.00 98.56 82 GLU A CA 1
ATOM 653 C C . GLU A 1 82 ? 9.272 -7.055 1.240 1.00 98.56 82 GLU A C 1
ATOM 655 O O . GLU A 1 82 ? 8.915 -8.228 1.107 1.00 98.56 82 GLU A O 1
ATOM 660 N N . PHE A 1 83 ? 8.405 -6.071 1.502 1.00 98.69 83 PHE A N 1
ATOM 661 C CA . PHE A 1 83 ? 6.966 -6.291 1.629 1.00 98.69 83 PHE A CA 1
ATOM 662 C C . PHE A 1 83 ? 6.362 -6.857 0.341 1.00 98.69 83 PHE A C 1
ATOM 664 O O . PHE A 1 83 ? 5.663 -7.866 0.390 1.00 98.69 83 PHE A O 1
ATOM 671 N N . ALA A 1 84 ? 6.641 -6.246 -0.813 1.00 98.69 84 ALA A N 1
ATOM 672 C CA . ALA A 1 84 ? 6.119 -6.698 -2.100 1.00 98.69 84 ALA A CA 1
ATOM 673 C C . ALA A 1 84 ? 6.556 -8.138 -2.410 1.00 98.69 84 ALA A C 1
ATOM 675 O O . ALA A 1 84 ? 5.755 -8.944 -2.887 1.00 98.69 84 ALA A O 1
ATOM 676 N N . TYR A 1 85 ? 7.805 -8.488 -2.092 1.00 98.62 85 TYR A N 1
ATOM 677 C CA . TYR A 1 85 ? 8.321 -9.842 -2.259 1.00 98.62 85 TYR A CA 1
ATOM 678 C C . TYR A 1 85 ? 7.583 -10.839 -1.358 1.00 98.62 85 TYR A C 1
ATOM 680 O O . TYR A 1 85 ? 7.131 -11.877 -1.844 1.00 98.62 85 TYR A O 1
ATOM 688 N N . ALA A 1 86 ? 7.415 -10.512 -0.073 1.00 98.56 86 ALA A N 1
ATOM 689 C CA . ALA A 1 86 ? 6.691 -11.350 0.881 1.00 98.56 86 ALA A CA 1
ATOM 690 C C . ALA A 1 86 ? 5.213 -11.518 0.488 1.00 98.56 86 ALA A C 1
ATOM 692 O O . ALA A 1 86 ? 4.715 -12.640 0.440 1.00 98.56 86 ALA A O 1
ATOM 693 N N . TYR A 1 87 ? 4.541 -10.429 0.104 1.00 98.56 87 TYR A N 1
ATOM 694 C CA . TYR A 1 87 ? 3.138 -10.434 -0.314 1.00 98.56 87 TYR A CA 1
ATOM 695 C C . TYR A 1 87 ? 2.901 -11.264 -1.576 1.00 98.56 87 TYR A C 1
ATOM 697 O O . TYR A 1 87 ? 1.886 -11.947 -1.684 1.00 98.56 87 TYR A O 1
ATOM 705 N N . ARG A 1 88 ? 3.847 -11.245 -2.525 1.00 97.81 88 ARG A N 1
ATOM 706 C CA . ARG A 1 88 ? 3.789 -12.081 -3.733 1.00 97.81 88 ARG A CA 1
ATOM 707 C C . ARG A 1 88 ? 3.808 -13.579 -3.410 1.00 97.81 88 ARG A C 1
ATOM 709 O O . ARG A 1 88 ? 3.223 -14.353 -4.159 1.00 97.81 88 ARG A O 1
ATOM 716 N N . ILE A 1 89 ? 4.504 -13.981 -2.347 1.00 97.94 89 ILE A N 1
ATOM 717 C CA . ILE A 1 89 ? 4.667 -15.389 -1.953 1.00 97.94 89 ILE A CA 1
ATOM 718 C C . ILE A 1 89 ? 3.520 -15.834 -1.049 1.00 97.94 89 ILE A C 1
ATOM 720 O O . ILE A 1 89 ? 2.878 -16.843 -1.321 1.00 97.94 89 ILE A O 1
ATOM 724 N N . ASP A 1 90 ? 3.273 -15.083 0.022 1.00 97.50 90 ASP A N 1
ATOM 725 C CA . ASP A 1 90 ? 2.239 -15.381 1.002 1.00 97.50 90 ASP A CA 1
ATOM 726 C C . ASP A 1 90 ? 1.562 -14.081 1.470 1.00 97.50 90 ASP A C 1
ATOM 728 O O . ASP A 1 90 ? 1.986 -13.456 2.451 1.00 97.50 90 ASP A O 1
ATOM 732 N N . PRO A 1 91 ? 0.482 -13.653 0.794 1.00 96.75 91 PRO A N 1
ATOM 733 C CA . PRO A 1 91 ? -0.232 -12.440 1.162 1.00 96.75 91 PRO A CA 1
ATOM 734 C C . PRO A 1 91 ? -0.956 -12.571 2.506 1.00 96.75 91 PRO A C 1
ATOM 736 O O . PRO A 1 91 ? -1.350 -11.551 3.063 1.00 96.75 91 PRO A O 1
ATOM 739 N N . LYS A 1 92 ? -1.158 -13.781 3.048 1.00 95.62 92 LYS A N 1
ATOM 740 C CA . LYS A 1 92 ? -1.842 -13.995 4.336 1.00 95.62 92 LYS A CA 1
ATOM 741 C C . LYS A 1 92 ? -0.875 -14.260 5.490 1.00 95.62 92 LYS A C 1
ATOM 743 O O . LYS A 1 92 ? -1.326 -14.221 6.637 1.00 95.62 92 LYS A O 1
ATOM 748 N N . GLY A 1 93 ? 0.403 -14.486 5.203 1.00 95.94 93 GLY A N 1
ATOM 749 C CA . GLY A 1 93 ? 1.429 -14.832 6.179 1.00 95.94 93 GLY A CA 1
ATOM 750 C C . GLY A 1 93 ? 1.683 -13.746 7.216 1.00 95.94 93 GLY A C 1
ATOM 751 O O . GLY A 1 93 ? 1.661 -12.552 6.910 1.00 95.94 93 GLY A O 1
ATOM 752 N N . GLU A 1 94 ? 1.967 -14.166 8.449 1.00 96.56 94 GLU A N 1
ATOM 753 C CA . GLU A 1 94 ? 2.212 -13.241 9.562 1.00 96.56 94 GLU A CA 1
ATOM 754 C C . GLU A 1 94 ? 3.441 -12.367 9.302 1.00 96.56 94 GLU A C 1
ATOM 756 O O . GLU A 1 94 ? 3.378 -11.151 9.452 1.00 96.56 94 GLU A O 1
ATOM 761 N N . LYS A 1 95 ? 4.519 -12.951 8.763 1.00 96.62 95 LYS A N 1
ATOM 762 C CA . LYS A 1 95 ? 5.724 -12.202 8.380 1.00 96.62 95 LYS A CA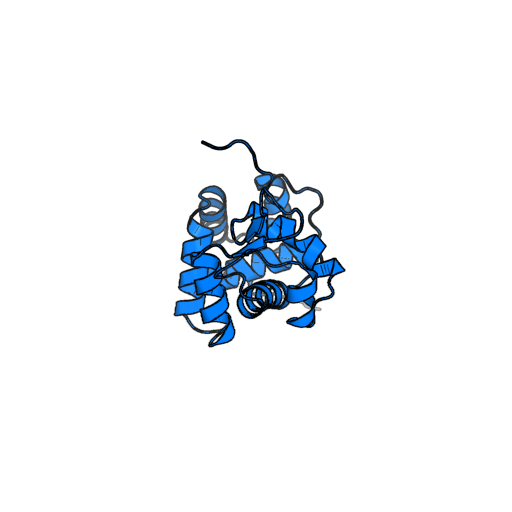 1
ATOM 763 C C . LYS A 1 95 ? 5.422 -11.076 7.382 1.00 96.62 95 LYS A C 1
ATOM 765 O O . LYS A 1 95 ? 5.978 -9.988 7.497 1.00 96.62 95 LYS A O 1
ATOM 770 N N . THR A 1 96 ? 4.537 -11.309 6.411 1.00 97.88 96 THR A N 1
ATOM 771 C CA . THR A 1 96 ? 4.132 -10.287 5.431 1.00 97.88 96 THR A CA 1
ATOM 772 C C . THR A 1 96 ? 3.423 -9.118 6.118 1.00 97.88 96 THR A C 1
ATOM 774 O O . THR A 1 96 ? 3.715 -7.956 5.822 1.00 97.88 96 THR A O 1
ATOM 777 N N . ARG A 1 97 ? 2.539 -9.413 7.082 1.00 97.81 97 ARG A N 1
ATOM 778 C CA . ARG A 1 97 ? 1.853 -8.397 7.897 1.00 97.81 97 ARG A CA 1
ATOM 779 C C . ARG A 1 97 ? 2.832 -7.628 8.774 1.00 97.81 97 ARG A C 1
ATOM 781 O O . ARG A 1 97 ? 2.755 -6.405 8.821 1.00 97.81 97 ARG A O 1
ATOM 788 N N . GLU A 1 98 ? 3.770 -8.316 9.423 1.00 98.06 98 GLU A N 1
ATOM 789 C CA . GLU A 1 98 ? 4.791 -7.707 10.281 1.00 98.06 98 GLU A CA 1
ATOM 790 C C . GLU A 1 98 ? 5.691 -6.729 9.520 1.00 98.06 98 GLU A C 1
ATOM 792 O O . GLU A 1 98 ? 5.973 -5.644 10.030 1.00 98.06 98 GLU A O 1
ATOM 797 N N . ILE A 1 99 ? 6.105 -7.065 8.291 1.00 98.44 99 ILE A N 1
ATOM 798 C CA . ILE A 1 99 ? 6.902 -6.156 7.452 1.00 98.44 99 ILE A CA 1
ATOM 799 C C . ILE A 1 99 ? 6.106 -4.880 7.160 1.00 98.44 99 ILE A C 1
ATOM 801 O O . ILE A 1 99 ? 6.628 -3.779 7.346 1.00 98.44 99 ILE A O 1
ATOM 805 N N . LEU A 1 100 ? 4.836 -5.007 6.756 1.00 98.50 100 LEU A N 1
ATOM 806 C CA . LEU A 1 100 ? 3.998 -3.838 6.486 1.00 98.50 100 LEU A CA 1
ATOM 807 C C . LEU A 1 100 ? 3.720 -3.023 7.752 1.00 98.50 100 LEU A C 1
ATOM 809 O O . LEU A 1 100 ? 3.769 -1.797 7.707 1.00 98.50 100 LEU A O 1
ATOM 813 N N . ARG A 1 101 ? 3.469 -3.690 8.884 1.00 98.44 101 ARG A N 1
ATOM 814 C CA . ARG A 1 101 ? 3.294 -3.050 10.192 1.00 98.44 101 ARG A CA 1
ATOM 815 C C . ARG A 1 101 ? 4.520 -2.217 10.535 1.00 98.44 101 ARG A C 1
ATOM 817 O O . ARG A 1 101 ? 4.384 -1.029 10.786 1.00 98.44 101 ARG A O 1
ATOM 824 N N . ARG A 1 102 ? 5.716 -2.810 10.470 1.00 98.06 102 ARG A N 1
ATOM 825 C CA . ARG A 1 102 ? 6.985 -2.116 10.731 1.00 98.06 102 ARG A CA 1
ATOM 826 C C . ARG A 1 102 ? 7.173 -0.911 9.812 1.00 98.06 102 ARG A C 1
ATOM 828 O O . ARG A 1 102 ? 7.584 0.143 10.286 1.00 98.06 102 ARG A O 1
ATOM 835 N N . PHE A 1 103 ? 6.855 -1.062 8.526 1.00 98.06 103 PHE A N 1
ATOM 836 C CA . PHE A 1 103 ? 6.941 0.020 7.551 1.00 98.06 103 PHE A CA 1
ATOM 837 C C . PHE A 1 103 ? 6.004 1.187 7.909 1.00 98.06 103 PHE A C 1
ATOM 839 O O . PHE A 1 103 ? 6.442 2.333 7.987 1.00 98.06 103 PHE A O 1
ATOM 846 N N . LEU A 1 104 ? 4.728 0.895 8.181 1.00 97.69 104 LEU A N 1
ATOM 847 C CA . LEU A 1 104 ? 3.710 1.894 8.521 1.00 97.69 104 LEU A CA 1
ATOM 848 C C . LEU A 1 104 ? 3.942 2.540 9.895 1.00 97.69 104 LEU A C 1
ATOM 850 O O . LEU A 1 104 ? 3.662 3.725 10.063 1.00 97.69 104 LEU A O 1
ATOM 854 N N . SER A 1 105 ? 4.507 1.805 10.857 1.00 97.56 105 SER A N 1
ATOM 855 C CA . SER A 1 105 ? 4.809 2.303 12.206 1.00 97.56 105 SER A CA 1
ATOM 856 C C . SER A 1 105 ? 5.870 3.407 12.253 1.00 97.56 105 SER A C 1
ATOM 858 O O . SER A 1 105 ? 6.100 3.984 13.312 1.00 97.56 105 SER A O 1
ATOM 860 N N . LYS A 1 106 ? 6.517 3.727 11.128 1.00 96.69 106 LYS A N 1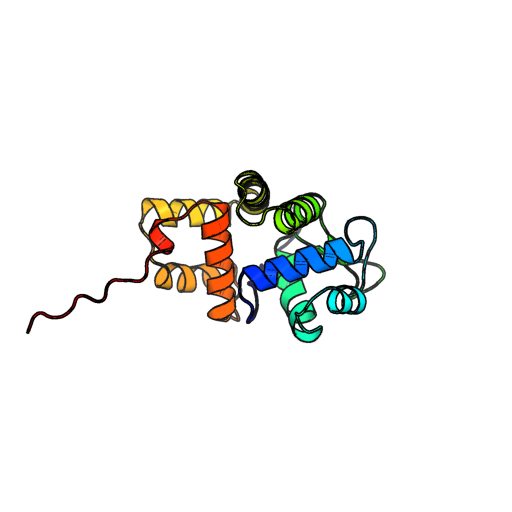
ATOM 861 C CA . LYS A 1 106 ? 7.418 4.884 11.017 1.00 96.69 106 LYS A CA 1
ATOM 862 C C . LYS A 1 106 ? 6.683 6.224 11.053 1.00 96.69 106 LYS A C 1
ATOM 864 O O . LYS A 1 106 ? 7.308 7.250 11.303 1.00 96.69 106 LYS A O 1
ATOM 869 N N . ASP A 1 107 ? 5.384 6.230 10.770 1.00 96.56 107 ASP A N 1
ATOM 870 C CA . ASP A 1 107 ? 4.547 7.423 10.843 1.00 96.56 107 ASP A CA 1
ATOM 871 C C . ASP A 1 107 ? 3.906 7.510 12.240 1.00 96.56 107 ASP A C 1
ATOM 873 O O . ASP A 1 107 ? 2.941 6.811 12.546 1.00 96.56 107 ASP A O 1
ATOM 877 N N . GLU A 1 108 ? 4.458 8.356 13.117 1.00 95.81 108 GLU A N 1
ATOM 878 C CA . GLU A 1 108 ? 3.979 8.491 14.505 1.00 95.81 108 GLU A CA 1
ATOM 879 C C . GLU A 1 108 ? 2.508 8.919 14.594 1.00 95.81 108 GLU A C 1
ATOM 881 O O . GLU A 1 108 ? 1.796 8.541 15.529 1.00 95.81 108 GLU A O 1
ATOM 886 N N . VAL A 1 109 ? 2.047 9.723 13.631 1.00 95.88 109 VAL A N 1
ATOM 887 C CA . VAL A 1 109 ? 0.652 10.168 13.558 1.00 95.88 109 VAL A CA 1
ATOM 888 C C . VAL A 1 109 ? -0.253 8.974 13.253 1.00 95.88 109 VAL A C 1
ATOM 890 O O . VAL A 1 109 ? -1.299 8.825 13.890 1.00 95.88 109 VAL A O 1
ATOM 893 N N . LEU A 1 110 ? 0.179 8.082 12.356 1.00 96.62 110 LEU A N 1
ATOM 894 C CA . LEU A 1 110 ? -0.548 6.861 12.021 1.00 96.62 110 LEU A CA 1
ATOM 895 C C . LEU A 1 110 ? -0.629 5.925 13.222 1.00 96.62 110 LEU A C 1
ATOM 897 O O . LEU A 1 110 ? -1.705 5.409 13.516 1.00 96.62 110 LEU A O 1
ATOM 901 N N . VAL A 1 111 ? 0.488 5.726 13.927 1.00 96.44 111 VAL A N 1
ATOM 902 C CA . VAL A 1 111 ? 0.544 4.859 15.114 1.00 96.44 111 VAL A CA 1
ATOM 903 C C . VAL A 1 111 ? -0.445 5.343 16.172 1.00 96.44 111 VAL A C 1
ATOM 905 O O . VAL A 1 111 ? -1.297 4.568 16.604 1.00 96.44 111 VAL A O 1
ATOM 908 N N . LYS A 1 112 ? -0.430 6.641 16.505 1.00 95.50 112 LYS A N 1
ATOM 909 C CA . LYS A 1 112 ? -1.383 7.235 17.460 1.00 95.50 112 LYS A CA 1
ATOM 910 C C . LYS A 1 112 ? -2.835 7.068 17.011 1.00 95.50 112 LYS A C 1
ATOM 912 O O . LYS A 1 112 ? -3.717 6.835 17.836 1.00 95.50 112 LYS A O 1
ATOM 917 N N . PHE A 1 113 ? -3.103 7.179 15.709 1.00 94.94 113 PHE A N 1
ATOM 918 C CA . PHE A 1 113 ? -4.440 6.958 15.159 1.00 94.94 113 PHE A CA 1
ATOM 919 C C . PHE A 1 113 ? -4.892 5.493 15.294 1.00 94.94 113 PHE A C 1
ATOM 921 O O . PHE A 1 113 ? -6.018 5.233 15.717 1.00 94.94 113 PHE A O 1
ATOM 928 N N . VAL A 1 114 ? -4.012 4.534 14.999 1.00 94.50 114 VAL A N 1
ATOM 929 C CA . VAL A 1 114 ? -4.279 3.094 15.153 1.00 94.50 114 VAL A CA 1
ATOM 930 C C . VAL A 1 114 ? -4.509 2.716 16.621 1.00 94.50 114 VAL A C 1
ATOM 932 O O . VAL A 1 114 ? -5.455 1.992 16.933 1.00 94.50 114 VAL A O 1
ATOM 935 N N . GLU A 1 115 ? -3.704 3.241 17.542 1.00 92.75 115 GLU A N 1
ATOM 936 C CA . GLU A 1 115 ? -3.905 3.055 18.985 1.00 92.75 115 GLU A CA 1
ATOM 937 C C . GLU A 1 115 ? -5.262 3.608 19.436 1.00 92.75 115 GLU A C 1
ATOM 939 O O . GLU A 1 115 ? -5.994 2.954 20.187 1.00 92.75 115 GLU A O 1
ATOM 944 N N . ARG A 1 116 ? -5.638 4.790 18.926 1.00 91.00 116 ARG A N 1
ATOM 945 C CA . ARG A 1 116 ? -6.936 5.409 19.206 1.00 91.00 116 ARG A CA 1
ATOM 946 C C . ARG A 1 116 ? -8.093 4.537 18.738 1.00 91.00 116 ARG A C 1
ATOM 948 O O . ARG A 1 116 ? -9.047 4.358 19.491 1.00 91.00 116 ARG A O 1
ATOM 955 N N . ILE A 1 117 ? -7.992 3.948 17.547 1.00 90.31 117 ILE A N 1
ATOM 956 C CA . ILE A 1 117 ? -8.985 2.996 17.036 1.00 90.31 117 ILE A CA 1
ATOM 957 C C . ILE A 1 117 ? -9.234 1.864 18.038 1.00 90.31 117 ILE A C 1
ATOM 959 O O . ILE A 1 117 ? -10.385 1.562 18.359 1.00 90.31 117 ILE A O 1
ATOM 963 N N . GLY A 1 118 ? -8.164 1.253 18.553 1.00 84.38 118 GLY A N 1
ATOM 964 C CA . GLY A 1 118 ? -8.267 0.134 19.489 1.00 84.38 118 GLY A CA 1
ATOM 965 C C . GLY A 1 118 ? -8.863 0.532 20.840 1.00 84.38 118 GLY A C 1
ATOM 966 O O . GLY A 1 118 ? -9.735 -0.179 21.361 1.00 84.38 118 GLY A O 1
ATOM 967 N N . ARG A 1 119 ? -8.407 1.673 21.377 1.00 88.31 119 ARG A N 1
ATOM 968 C CA . ARG A 1 119 ? -8.782 2.204 22.697 1.00 88.31 119 ARG A CA 1
ATOM 969 C C . ARG A 1 119 ? -10.206 2.750 22.737 1.00 88.31 119 ARG A C 1
ATOM 971 O O . ARG A 1 119 ? -10.936 2.461 23.676 1.00 88.31 119 ARG A O 1
ATOM 978 N N . GLU A 1 120 ? -10.587 3.538 21.738 1.00 87.25 120 GLU A N 1
ATOM 979 C CA . GLU A 1 120 ? -11.871 4.253 21.703 1.00 87.25 120 GLU A CA 1
ATOM 980 C C . GLU A 1 120 ? -12.949 3.482 20.932 1.00 87.25 120 GLU A C 1
ATOM 982 O O . GLU A 1 120 ? -14.111 3.874 20.939 1.00 87.25 120 GLU A O 1
ATOM 987 N N . GLY A 1 121 ? -12.590 2.368 20.283 1.00 83.19 121 GLY A N 1
ATOM 988 C CA . GLY A 1 121 ? -13.540 1.568 19.512 1.00 83.19 121 GLY A CA 1
ATOM 989 C C . GLY A 1 121 ? -14.098 2.326 18.309 1.00 83.19 121 GLY A C 1
ATOM 990 O O . GLY A 1 121 ? -15.271 2.162 17.972 1.00 83.19 121 GLY A O 1
ATOM 991 N N . LEU A 1 122 ? -13.273 3.171 17.676 1.00 86.50 122 LEU A N 1
ATOM 992 C CA . LEU A 1 122 ? -13.670 3.921 16.485 1.00 86.50 122 LEU A CA 1
ATOM 993 C C . LEU A 1 122 ? -14.152 2.952 15.410 1.00 86.50 122 LEU A C 1
ATOM 995 O O . LEU A 1 122 ? -13.428 2.054 14.977 1.00 86.50 122 LEU A O 1
ATOM 999 N N . ASN A 1 123 ? -15.388 3.160 14.969 1.00 86.94 123 ASN A N 1
ATOM 1000 C CA . ASN A 1 123 ? -15.941 2.407 13.861 1.00 86.94 123 ASN A CA 1
ATOM 1001 C C . ASN A 1 123 ? -15.350 2.896 12.528 1.00 86.94 123 ASN A C 1
ATOM 1003 O O . ASN A 1 123 ? -14.739 3.965 12.425 1.00 86.94 123 ASN A O 1
ATOM 1007 N N . ARG A 1 124 ? -15.563 2.094 11.485 1.00 90.12 124 ARG A N 1
ATOM 1008 C CA . ARG A 1 124 ? -15.021 2.344 10.151 1.00 90.12 124 ARG A CA 1
ATOM 1009 C C . ARG A 1 124 ? -15.442 3.695 9.566 1.00 90.12 124 ARG A C 1
ATOM 1011 O O . ARG A 1 124 ? -14.604 4.385 8.994 1.00 90.12 124 ARG A O 1
ATOM 1018 N N . ASP A 1 125 ? -16.705 4.088 9.724 1.00 90.25 125 ASP A N 1
ATOM 1019 C CA . ASP A 1 125 ? -17.220 5.347 9.174 1.00 90.25 125 ASP A CA 1
ATOM 1020 C C . ASP A 1 125 ? -16.571 6.564 9.846 1.00 90.25 125 ASP A C 1
ATOM 1022 O O . ASP A 1 125 ? -16.150 7.496 9.159 1.00 90.25 125 ASP A O 1
ATOM 1026 N N . SER A 1 126 ? -16.406 6.531 11.171 1.00 90.88 126 SER A N 1
ATOM 1027 C CA . SER A 1 126 ? -15.681 7.562 11.920 1.00 90.88 126 SER A CA 1
ATOM 1028 C C . SER A 1 126 ? -14.222 7.662 11.466 1.00 90.88 126 SER A C 1
ATOM 1030 O O . SER A 1 126 ? -13.741 8.755 11.171 1.00 90.88 126 SER A O 1
ATOM 1032 N N . ALA A 1 127 ? -13.538 6.524 11.315 1.00 92.12 127 ALA A N 1
ATOM 1033 C CA . ALA A 1 127 ? -12.145 6.491 10.874 1.00 92.12 127 ALA A CA 1
ATOM 1034 C C . ALA A 1 127 ? -11.954 7.076 9.457 1.00 92.12 127 ALA A C 1
ATOM 1036 O O . ALA A 1 127 ? -11.007 7.828 9.219 1.00 92.12 127 ALA A O 1
ATOM 1037 N N . ILE A 1 128 ? -12.878 6.796 8.526 1.00 92.94 128 ILE A N 1
ATOM 1038 C CA . ILE A 1 128 ? -12.869 7.361 7.162 1.00 92.94 128 ILE A CA 1
ATOM 1039 C C . ILE A 1 128 ? -13.021 8.888 7.181 1.00 92.94 128 ILE A C 1
ATOM 1041 O O . ILE A 1 128 ? -12.423 9.563 6.346 1.00 92.94 128 ILE A O 1
ATOM 1045 N N . LEU A 1 129 ? -13.805 9.448 8.106 1.00 91.69 129 LEU A N 1
ATOM 1046 C CA . LEU A 1 129 ? -14.007 10.899 8.210 1.00 91.69 129 LEU A CA 1
ATOM 1047 C C . LEU A 1 129 ? -12.802 11.629 8.817 1.00 91.69 129 LEU A C 1
ATOM 1049 O O . LEU A 1 129 ? -12.542 12.786 8.478 1.00 91.69 129 LEU A O 1
ATOM 1053 N N . GLU A 1 130 ? -12.078 10.972 9.720 1.00 92.62 130 GLU A N 1
ATOM 1054 C CA . GLU A 1 130 ? -10.956 11.566 10.449 1.00 92.62 130 GLU A CA 1
ATOM 1055 C C . GLU A 1 130 ? -9.649 11.539 9.652 1.00 92.62 130 GLU A C 1
ATOM 1057 O O . GLU A 1 130 ? -8.929 12.538 9.637 1.00 92.62 130 GLU A O 1
ATOM 1062 N N . LEU A 1 131 ? -9.358 10.438 8.953 1.00 93.19 131 LEU A N 1
ATOM 1063 C CA . LEU A 1 131 ? -8.108 10.241 8.208 1.00 93.19 131 LEU A CA 1
ATOM 1064 C C . LEU A 1 131 ? -7.757 11.400 7.246 1.00 93.19 131 LEU A C 1
ATOM 1066 O O . LEU A 1 131 ? -6.639 11.918 7.336 1.00 93.19 131 LEU A O 1
ATOM 1070 N N . PRO A 1 132 ? -8.672 11.884 6.378 1.00 93.06 132 PRO A N 1
ATOM 1071 C CA . PRO A 1 132 ? -8.422 13.043 5.518 1.00 93.06 132 PRO A CA 1
ATOM 1072 C C . PRO A 1 132 ? -8.055 14.317 6.277 1.00 93.06 1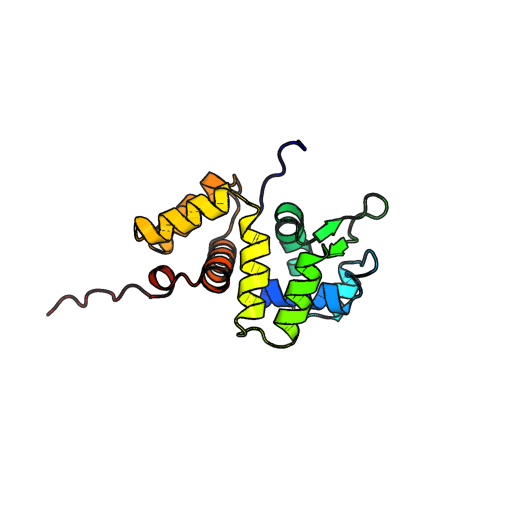32 PRO A C 1
ATOM 1074 O O . PRO A 1 132 ? -7.270 15.116 5.780 1.00 93.06 132 PRO A O 1
ATOM 1077 N N . ARG A 1 133 ? -8.619 14.520 7.474 1.00 91.56 133 ARG A N 1
ATOM 1078 C CA . ARG A 1 133 ? -8.375 15.718 8.292 1.00 91.56 133 ARG A CA 1
ATOM 1079 C C . ARG A 1 133 ? -7.006 15.669 8.955 1.00 91.56 133 ARG A C 1
ATOM 1081 O O . ARG A 1 133 ? -6.350 16.696 9.049 1.00 91.56 133 ARG A O 1
ATOM 1088 N N . ILE A 1 134 ? -6.587 14.479 9.383 1.00 93.19 134 ILE A N 1
ATOM 1089 C CA . ILE A 1 134 ? -5.277 14.243 9.999 1.00 93.19 134 ILE A CA 1
ATOM 1090 C C . ILE A 1 134 ? -4.152 14.508 8.992 1.00 93.19 134 ILE A C 1
ATOM 1092 O O . ILE A 1 134 ? -3.164 15.150 9.329 1.00 93.19 134 ILE A O 1
ATOM 1096 N N . TYR A 1 135 ? -4.317 14.031 7.756 1.00 93.00 135 TYR A N 1
ATOM 1097 C CA . TYR A 1 135 ? -3.262 14.046 6.738 1.00 93.00 135 TYR A CA 1
ATOM 1098 C C . TYR A 1 135 ? -3.413 15.132 5.662 1.00 93.00 135 TYR A C 1
ATOM 1100 O O . TYR A 1 135 ? -2.538 15.280 4.811 1.00 93.00 135 TYR A O 1
ATOM 1108 N N . GLY A 1 136 ? -4.510 15.892 5.683 1.00 90.94 136 GLY A N 1
ATOM 1109 C CA . GLY A 1 136 ? -4.757 17.017 4.775 1.00 90.94 136 GLY A CA 1
ATOM 1110 C C . GLY A 1 136 ? -5.255 16.643 3.373 1.00 90.94 136 GLY A C 1
ATOM 1111 O O . GLY A 1 136 ? -5.468 17.525 2.542 1.00 90.94 136 GLY A O 1
ATOM 1112 N N . ASP A 1 137 ? -5.492 15.363 3.079 1.00 93.25 137 ASP A N 1
ATOM 1113 C CA . ASP A 1 137 ? -5.976 14.923 1.767 1.00 93.25 137 ASP A CA 1
ATOM 1114 C C . ASP A 1 137 ? -7.507 14.960 1.654 1.00 93.25 137 ASP A C 1
ATOM 1116 O O . ASP A 1 137 ? -8.193 13.938 1.602 1.00 93.25 137 ASP A O 1
ATOM 1120 N N . LEU A 1 138 ? -8.051 16.174 1.557 1.00 87.81 138 LEU A N 1
ATOM 1121 C CA . LEU A 1 138 ? -9.496 16.423 1.450 1.00 87.81 138 LEU A CA 1
ATOM 1122 C C . LEU A 1 138 ? -10.136 15.883 0.157 1.00 87.81 138 LEU A C 1
ATOM 1124 O O . LEU A 1 138 ? -11.358 15.851 0.041 1.00 87.81 138 LEU A O 1
ATOM 1128 N N . ARG A 1 139 ? -9.328 15.469 -0.829 1.00 89.88 139 ARG A N 1
ATOM 1129 C CA . ARG A 1 139 ? -9.798 14.896 -2.104 1.00 89.88 139 ARG A CA 1
ATOM 1130 C C . ARG A 1 139 ? -9.847 13.369 -2.081 1.00 89.88 139 ARG A C 1
ATOM 1132 O O . ARG A 1 139 ? -10.064 12.758 -3.131 1.00 89.88 139 ARG A O 1
ATOM 1139 N N . ALA A 1 140 ? -9.593 12.754 -0.929 1.00 92.81 140 ALA A N 1
ATOM 1140 C CA . ALA A 1 140 ? -9.657 11.315 -0.779 1.00 92.81 140 ALA A CA 1
ATOM 1141 C C . ALA A 1 140 ? -11.072 10.792 -1.034 1.00 92.81 140 ALA A C 1
ATOM 1143 O O . ALA A 1 140 ? -12.053 11.272 -0.470 1.00 92.81 140 ALA A O 1
ATOM 1144 N N . ASP A 1 141 ? -11.172 9.798 -1.914 1.00 94.38 141 ASP A N 1
ATOM 1145 C CA . ASP A 1 141 ? -12.436 9.139 -2.199 1.00 94.38 141 ASP A CA 1
ATOM 1146 C C . ASP A 1 141 ? -12.700 8.003 -1.204 1.00 94.38 141 ASP A C 1
ATOM 1148 O O . ASP A 1 141 ? -11.776 7.391 -0.660 1.00 94.38 141 ASP A O 1
ATOM 1152 N N . LYS A 1 142 ? -13.984 7.699 -0.981 1.00 94.44 142 LYS A N 1
ATOM 1153 C CA . LYS A 1 142 ? -14.406 6.670 -0.023 1.00 94.44 142 LYS A CA 1
ATOM 1154 C C . LYS A 1 142 ? -13.754 5.314 -0.311 1.00 94.44 142 LYS A C 1
ATOM 1156 O O . LYS A 1 142 ? -13.392 4.623 0.635 1.00 94.44 142 LYS A O 1
ATOM 1161 N N . VAL A 1 143 ? -13.582 4.925 -1.577 1.00 95.69 143 VAL A N 1
ATOM 1162 C CA . VAL A 1 143 ? -12.972 3.631 -1.937 1.00 95.69 143 VAL A CA 1
ATOM 1163 C C . VAL A 1 143 ? -11.503 3.601 -1.519 1.00 95.69 143 VAL A C 1
ATOM 1165 O O . VAL A 1 143 ? -11.069 2.650 -0.877 1.00 95.69 143 VAL A O 1
ATOM 1168 N N . GLY A 1 144 ? -10.762 4.666 -1.814 1.00 96.69 144 GLY A N 1
ATOM 1169 C CA . GLY A 1 144 ? -9.369 4.822 -1.417 1.00 96.69 144 GLY A CA 1
ATOM 1170 C C . GLY A 1 144 ? -9.144 4.826 0.095 1.00 96.69 144 GLY A C 1
ATOM 1171 O O . GLY A 1 144 ? -8.239 4.156 0.590 1.00 96.69 144 GLY A O 1
ATOM 1172 N N . LEU A 1 145 ? -10.005 5.523 0.842 1.00 97.06 145 LEU A N 1
ATOM 1173 C CA . LEU A 1 145 ? -9.961 5.535 2.309 1.00 97.06 145 LEU A CA 1
ATOM 1174 C C . LEU A 1 145 ? -10.271 4.160 2.901 1.00 97.06 145 LEU A C 1
ATOM 1176 O O . LEU A 1 145 ? -9.595 3.724 3.828 1.00 97.06 145 LEU A O 1
ATOM 1180 N N . ASN A 1 146 ? -11.244 3.446 2.331 1.00 96.31 146 ASN A N 1
ATOM 1181 C CA . ASN A 1 146 ? -11.523 2.063 2.711 1.00 96.31 146 ASN A CA 1
ATOM 1182 C C . ASN A 1 146 ? -10.314 1.159 2.457 1.00 96.31 146 ASN A C 1
ATOM 1184 O O . ASN A 1 146 ? -9.942 0.395 3.337 1.00 96.31 146 ASN A O 1
ATOM 1188 N N . ALA A 1 147 ? -9.661 1.285 1.302 1.00 97.81 147 ALA A N 1
ATOM 1189 C CA . ALA A 1 147 ? -8.465 0.508 0.995 1.00 97.81 147 ALA A CA 1
ATOM 1190 C C . ALA A 1 147 ? -7.307 0.807 1.955 1.00 97.81 147 ALA A C 1
ATOM 1192 O O . ALA A 1 147 ? -6.580 -0.104 2.344 1.00 97.81 147 ALA A O 1
ATOM 1193 N N . PHE A 1 148 ? -7.145 2.065 2.365 1.00 97.75 148 PHE A N 1
ATOM 1194 C CA . PHE A 1 148 ? -6.160 2.412 3.381 1.00 97.75 148 PHE A CA 1
ATOM 1195 C C . PHE A 1 148 ? -6.517 1.813 4.747 1.00 97.75 148 PHE A C 1
ATOM 1197 O O . PHE A 1 148 ? -5.657 1.232 5.396 1.00 97.75 148 PHE A O 1
ATOM 1204 N N . LEU A 1 149 ? -7.784 1.861 5.168 1.00 96.19 149 LEU A N 1
ATOM 1205 C CA . LEU A 1 149 ? -8.207 1.195 6.403 1.00 96.19 149 LEU A CA 1
ATOM 1206 C C . LEU A 1 149 ? -8.034 -0.323 6.342 1.00 96.19 149 LEU A C 1
ATOM 1208 O O . LEU A 1 149 ? -7.593 -0.904 7.324 1.00 96.19 149 LEU A O 1
ATOM 1212 N N . ASP A 1 150 ? -8.310 -0.960 5.205 1.00 96.75 150 ASP A N 1
ATOM 1213 C CA . ASP A 1 150 ? -8.061 -2.393 5.017 1.00 96.75 150 ASP A CA 1
ATOM 1214 C C . ASP A 1 150 ? -6.569 -2.718 5.127 1.00 96.75 150 ASP A C 1
ATOM 1216 O O . ASP A 1 150 ? -6.206 -3.734 5.714 1.00 96.75 150 ASP A O 1
ATOM 1220 N N . MET A 1 151 ? -5.700 -1.831 4.634 1.00 97.62 151 MET A N 1
ATOM 1221 C CA . MET A 1 151 ? -4.254 -1.930 4.827 1.00 97.62 151 MET A CA 1
ATOM 1222 C C . MET A 1 151 ? -3.874 -1.855 6.313 1.00 97.62 151 MET A C 1
ATOM 1224 O O . MET A 1 151 ? -3.049 -2.648 6.765 1.00 97.62 151 MET A O 1
ATOM 1228 N N . LEU A 1 152 ? -4.489 -0.952 7.089 1.00 96.69 152 LEU A N 1
ATOM 1229 C CA . LEU A 1 152 ? -4.251 -0.857 8.536 1.00 96.69 152 LEU A CA 1
ATOM 1230 C C . LEU A 1 152 ? -4.782 -2.079 9.283 1.00 96.69 152 LEU A C 1
ATOM 1232 O O . LEU A 1 152 ? -4.084 -2.625 10.130 1.00 96.69 152 LEU A O 1
ATOM 1236 N N . VAL A 1 153 ? -5.990 -2.538 8.954 1.00 94.81 153 VAL A N 1
ATOM 1237 C CA . VAL A 1 153 ? -6.579 -3.760 9.514 1.00 94.81 153 VAL A CA 1
ATOM 1238 C C . VAL A 1 153 ? -5.663 -4.949 9.249 1.00 94.81 153 VAL A C 1
ATOM 1240 O O . VAL A 1 153 ? -5.352 -5.698 10.171 1.00 94.81 153 VAL A O 1
ATOM 1243 N N . TYR A 1 154 ? -5.185 -5.086 8.014 1.00 96.19 154 TYR A N 1
ATOM 1244 C CA . TYR A 1 154 ? -4.268 -6.142 7.612 1.00 96.19 154 TYR A CA 1
ATOM 1245 C C . TYR A 1 154 ? -2.932 -6.077 8.366 1.00 96.19 154 TYR A C 1
ATOM 1247 O O . TYR A 1 154 ? -2.468 -7.092 8.882 1.00 96.19 154 TYR A O 1
ATOM 1255 N N . ALA A 1 155 ? -2.317 -4.895 8.453 1.00 96.88 155 ALA A N 1
ATOM 1256 C CA . ALA A 1 155 ? -1.012 -4.727 9.083 1.00 96.88 155 ALA A CA 1
ATOM 1257 C C . ALA A 1 155 ? -1.081 -4.858 10.613 1.00 96.88 155 ALA A C 1
ATOM 1259 O O . ALA A 1 155 ? -0.256 -5.539 11.217 1.00 96.88 155 ALA A O 1
ATOM 1260 N N . PHE A 1 156 ? -2.061 -4.224 11.257 1.00 95.19 156 PHE A N 1
ATOM 1261 C CA . PHE A 1 156 ? -2.150 -4.094 12.716 1.00 95.19 156 PHE A CA 1
ATOM 1262 C C . PHE A 1 156 ? -3.128 -5.074 13.378 1.00 95.19 156 PHE A C 1
ATOM 1264 O O . PHE A 1 156 ? -3.211 -5.091 14.601 1.00 95.19 156 PHE A O 1
ATOM 1271 N N . GLY A 1 157 ? -3.847 -5.900 12.612 1.00 90.62 157 GLY A N 1
ATOM 1272 C CA . GLY A 1 157 ? -4.785 -6.883 13.167 1.00 90.62 157 GLY A CA 1
ATOM 1273 C C . GLY A 1 157 ? -5.999 -6.239 13.846 1.00 90.62 157 GLY A C 1
ATOM 1274 O O . GLY A 1 157 ? -6.402 -6.651 14.929 1.00 90.62 157 GLY A O 1
ATOM 1275 N N . LEU A 1 158 ? -6.571 -5.191 13.243 1.00 85.44 158 LEU A N 1
ATOM 1276 C CA . LEU A 1 158 ? -7.658 -4.407 13.849 1.00 85.44 158 LEU A CA 1
ATOM 1277 C C . LEU A 1 158 ? -9.024 -5.096 13.684 1.00 85.44 158 LEU A C 1
ATOM 1279 O O . LEU A 1 158 ? -9.838 -4.724 12.835 1.00 85.44 158 LEU A O 1
ATOM 1283 N N . GLU A 1 159 ? -9.301 -6.089 14.529 1.00 70.19 159 GLU A N 1
ATOM 1284 C CA . GLU A 1 159 ? -10.543 -6.882 14.491 1.00 70.19 159 GLU A CA 1
ATOM 1285 C C . GLU A 1 159 ? -11.814 -6.018 14.618 1.00 70.19 159 GLU A C 1
ATOM 1287 O O . GLU A 1 159 ? -12.792 -6.236 13.904 1.00 70.19 159 GLU A O 1
ATOM 1292 N N . LYS A 1 160 ? -11.782 -4.956 15.439 1.00 60.59 160 LYS A N 1
ATOM 1293 C CA . LYS A 1 160 ? -12.945 -4.090 15.729 1.00 60.59 160 LYS A CA 1
ATOM 1294 C C . LYS A 1 160 ? -13.460 -3.266 14.536 1.00 60.59 160 LYS A C 1
ATOM 1296 O O . LYS A 1 160 ? -14.629 -2.899 14.525 1.00 60.59 160 LYS A O 1
ATOM 1301 N N . ILE A 1 161 ? -12.622 -2.978 13.535 1.00 66.12 161 ILE A N 1
ATOM 1302 C CA . ILE A 1 161 ? -13.028 -2.252 12.308 1.00 66.12 161 ILE A CA 1
ATOM 1303 C C . ILE A 1 161 ? -13.492 -3.218 11.202 1.00 66.12 161 ILE A C 1
ATOM 1305 O O . ILE A 1 161 ? -14.083 -2.797 10.207 1.00 66.12 161 ILE A O 1
ATOM 1309 N N . SER A 1 162 ? -13.250 -4.519 11.375 1.00 58.28 162 SER A N 1
ATOM 1310 C CA . SER A 1 162 ? -13.510 -5.540 10.355 1.00 58.28 162 SER A CA 1
ATOM 1311 C C . SER A 1 162 ? -14.975 -5.990 10.296 1.00 58.28 162 SER A C 1
ATOM 1313 O O . SER A 1 162 ? -15.398 -6.546 9.284 1.00 58.28 162 SER A O 1
ATOM 1315 N N . ALA A 1 163 ? -15.758 -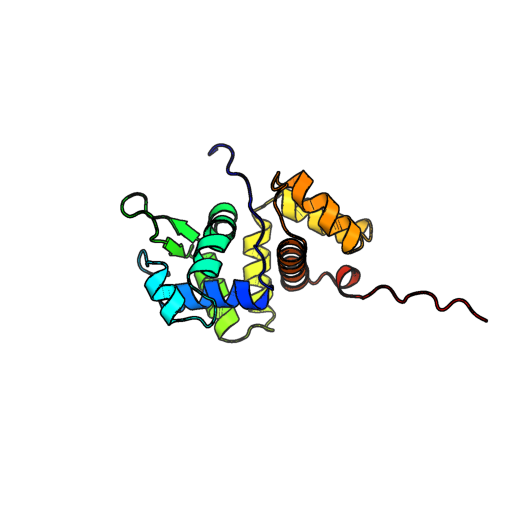5.754 11.352 1.00 48.84 163 ALA A N 1
ATOM 1316 C CA . ALA A 1 163 ? -17.149 -6.186 11.424 1.00 48.84 163 ALA A CA 1
ATOM 1317 C C . ALA A 1 163 ? -18.098 -5.175 10.742 1.00 48.84 163 ALA A C 1
ATOM 1319 O O . ALA A 1 163 ? -18.067 -3.984 11.072 1.00 48.84 163 ALA A O 1
ATOM 1320 N N . PRO A 1 164 ? -18.984 -5.618 9.829 1.00 44.34 164 PRO A N 1
ATOM 1321 C CA . PRO A 1 164 ? -20.164 -4.844 9.464 1.00 44.34 164 PRO A CA 1
ATOM 1322 C C . PRO A 1 164 ? -20.989 -4.585 10.729 1.00 44.34 164 PRO A C 1
ATOM 1324 O O . PRO A 1 164 ? -21.133 -5.483 11.558 1.00 44.34 164 PRO A O 1
ATOM 1327 N N . LYS A 1 165 ? -21.562 -3.385 10.882 1.00 46.62 165 LYS A N 1
ATOM 1328 C CA . LYS A 1 165 ? -22.615 -3.176 11.884 1.00 46.62 165 LYS A CA 1
ATOM 1329 C C . LYS A 1 165 ? -23.728 -4.186 11.603 1.00 46.62 165 LYS A C 1
ATOM 1331 O O . LYS A 1 165 ? -24.337 -4.125 10.535 1.00 46.62 165 LYS A O 1
ATOM 1336 N N . GLU A 1 166 ? -24.013 -5.075 12.552 1.00 42.31 166 GLU A N 1
ATOM 1337 C CA . GLU A 1 166 ? -25.339 -5.678 12.624 1.00 42.31 166 GLU A CA 1
ATOM 1338 C C . GLU A 1 166 ? -26.330 -4.518 12.720 1.00 42.31 166 GLU A C 1
ATOM 1340 O O . GLU A 1 166 ? -26.287 -3.711 13.651 1.00 42.31 166 GLU A O 1
ATOM 1345 N N . ILE A 1 167 ? -27.157 -4.367 11.688 1.00 45.31 167 ILE A N 1
ATOM 1346 C CA . ILE A 1 167 ? -28.314 -3.485 11.747 1.00 45.31 167 ILE A CA 1
ATOM 1347 C C . ILE A 1 167 ? -29.212 -4.118 12.812 1.00 45.31 167 ILE A C 1
ATOM 1349 O O . ILE A 1 167 ? -29.584 -5.283 12.627 1.00 45.31 167 ILE A O 1
ATOM 1353 N N . PRO A 1 168 ? -29.542 -3.429 13.920 1.00 45.22 168 PRO A N 1
ATOM 1354 C CA . PRO A 1 168 ? -30.542 -3.939 14.840 1.00 45.22 168 PRO A CA 1
ATOM 1355 C C . PRO A 1 168 ? -31.809 -4.147 14.017 1.00 45.22 168 PRO A C 1
ATOM 1357 O O . PRO A 1 168 ? -32.354 -3.187 13.473 1.00 45.22 168 PRO A O 1
ATOM 1360 N N . ARG A 1 169 ? -32.233 -5.403 13.843 1.00 47.12 169 ARG A N 1
ATOM 1361 C CA . ARG A 1 169 ? -33.577 -5.670 13.343 1.00 47.12 169 ARG A CA 1
ATOM 1362 C C . ARG A 1 169 ? -34.507 -5.087 14.395 1.00 47.12 169 ARG A C 1
ATOM 1364 O O . ARG A 1 169 ? -34.493 -5.556 15.532 1.00 47.12 169 ARG A O 1
ATOM 1371 N N . GLU A 1 170 ? -35.230 -4.031 14.039 1.00 45.88 170 GLU A N 1
ATOM 1372 C CA . GLU A 1 170 ? -36.388 -3.613 14.818 1.00 45.88 170 GLU A CA 1
ATOM 1373 C C . GLU A 1 170 ? -37.280 -4.849 14.954 1.00 45.88 170 GLU A C 1
ATOM 1375 O O . GLU A 1 170 ? -37.600 -5.510 13.964 1.00 45.88 170 GLU A O 1
ATOM 1380 N N . ALA A 1 171 ? -37.536 -5.244 16.198 1.00 47.72 171 ALA A N 1
ATOM 1381 C CA . ALA A 1 171 ? -38.467 -6.313 16.492 1.00 47.72 171 ALA A CA 1
ATOM 1382 C C . ALA A 1 171 ? -39.869 -5.793 16.151 1.00 47.72 171 ALA A C 1
ATOM 1384 O O . ALA A 1 171 ? -40.346 -4.873 16.816 1.00 47.72 171 ALA A O 1
ATOM 1385 N N . GLU A 1 172 ? -40.470 -6.343 15.095 1.00 43.47 172 GLU A N 1
ATOM 1386 C CA . GLU A 1 172 ? -41.923 -6.307 14.877 1.00 43.47 172 GLU A CA 1
ATOM 1387 C C . GLU A 1 172 ? -42.630 -7.305 15.801 1.00 43.47 172 GLU A C 1
ATOM 1389 O O . GLU A 1 172 ? -42.090 -8.423 15.997 1.00 43.47 172 GLU A O 1
#

pLDDT: mean 90.5, std 15.62, range [30.36, 98.81]